Protein AF-A0A9Q3J380-F1 (afdb_monomer_lite)

Foldseek 3Di:
DDDPDDQFDFDWDACQPPPPDDDDPVPDDRTDDRDGRHDDDPDPDDPDDDDDCVVCVPDDDDPDPDDDDPDPDPPDDDPDDDDDDFDDDPNDTDDD

Sequence (96 aa):
MEPDFKDGDQVLVSTLNFSNLKGPKNMRDSFVGPFTIIKLIVSLVKPYSQTEEDKFPSKRKNPTPPEIVEVEDSLGPVKKKIKARKIRLNGKDQRQ

Organism: NCBI:txid1389203

Secondary structure (DSSP, 8-state):
------TT-EEEEE-TT-TT--S-GGGS-SEEEEEE-----S--S-------GGG-TT-PPPPPPPP--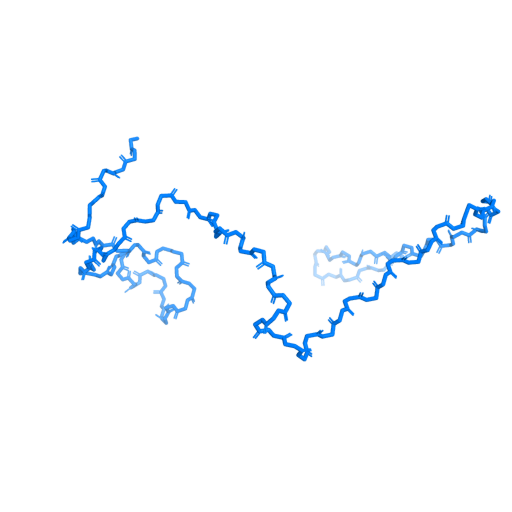-------------PPP--EETTEE---

Structure (mmCIF, N/CA/C/O backbone):
data_AF-A0A9Q3J380-F1
#
_entry.id   AF-A0A9Q3J380-F1
#
loop_
_atom_site.group_PDB
_atom_site.id
_atom_site.type_symbol
_atom_site.label_atom_id
_atom_site.label_alt_id
_atom_site.label_comp_id
_atom_site.label_asym_id
_atom_site.label_entity_id
_atom_site.label_seq_id
_atom_site.pdbx_PDB_ins_code
_atom_site.Cartn_x
_atom_site.Cartn_y
_atom_site.Cartn_z
_atom_site.occupancy
_atom_site.B_iso_or_equiv
_atom_site.auth_seq_id
_atom_site.auth_comp_id
_atom_site.auth_asym_id
_atom_site.auth_atom_id
_atom_site.pdbx_PDB_model_num
ATOM 1 N N . MET A 1 1 ? 6.263 18.160 -4.716 1.00 67.75 1 MET A N 1
ATOM 2 C CA . MET A 1 1 ? 5.972 17.830 -6.121 1.00 67.75 1 MET A CA 1
ATOM 3 C C . MET A 1 1 ? 5.338 16.460 -6.091 1.00 67.75 1 MET A C 1
ATOM 5 O O . MET A 1 1 ? 5.996 15.524 -5.653 1.00 67.75 1 MET A O 1
ATOM 9 N N . GLU A 1 2 ? 4.042 16.377 -6.365 1.00 79.56 2 GLU A N 1
ATOM 10 C CA . GLU A 1 2 ? 3.393 15.077 -6.523 1.00 79.56 2 GLU A CA 1
ATOM 11 C C . GLU A 1 2 ? 3.814 14.497 -7.883 1.00 79.56 2 GLU A C 1
ATOM 13 O O . GLU A 1 2 ? 4.016 15.265 -8.823 1.00 79.56 2 GLU A O 1
ATOM 18 N N . PRO A 1 3 ? 4.058 13.185 -7.983 1.00 82.38 3 PRO A N 1
ATOM 19 C CA . PRO A 1 3 ? 4.411 12.547 -9.248 1.00 82.38 3 PRO A CA 1
ATOM 20 C C . PRO A 1 3 ? 3.211 12.480 -10.211 1.00 82.38 3 PRO A C 1
ATOM 22 O O . PRO A 1 3 ? 2.126 12.044 -9.827 1.00 82.38 3 PRO A O 1
ATOM 25 N N . ASP A 1 4 ? 3.434 12.837 -11.478 1.00 89.62 4 ASP A N 1
ATOM 26 C CA . ASP A 1 4 ? 2.426 12.816 -12.551 1.00 89.62 4 ASP A CA 1
ATOM 27 C C . ASP A 1 4 ? 2.261 11.408 -13.158 1.00 89.62 4 ASP A C 1
ATOM 29 O O . ASP A 1 4 ? 2.664 11.145 -14.294 1.00 89.62 4 ASP A O 1
ATOM 33 N N . PHE A 1 5 ? 1.701 10.475 -12.386 1.00 91.81 5 PHE A N 1
ATOM 34 C CA . PHE A 1 5 ? 1.479 9.093 -12.830 1.00 91.81 5 PHE A CA 1
ATOM 35 C C . PHE A 1 5 ? 0.437 8.968 -13.952 1.00 91.81 5 PHE A C 1
ATOM 37 O O . PHE A 1 5 ? -0.553 9.703 -13.986 1.00 91.81 5 PHE A O 1
ATOM 44 N N . LYS A 1 6 ? 0.617 7.972 -14.828 1.00 92.38 6 LYS A N 1
ATOM 45 C CA . LYS A 1 6 ? -0.313 7.627 -15.912 1.00 92.38 6 LYS A CA 1
ATOM 46 C C . LYS A 1 6 ? -0.665 6.142 -15.925 1.00 92.38 6 LYS A C 1
ATOM 48 O O . LYS A 1 6 ? 0.066 5.292 -15.414 1.00 92.38 6 LYS A O 1
ATOM 53 N N . ASP A 1 7 ? -1.794 5.831 -16.554 1.00 93.88 7 ASP A N 1
ATOM 54 C CA . ASP A 1 7 ? -2.183 4.451 -16.835 1.00 93.88 7 ASP A CA 1
ATOM 55 C C . ASP A 1 7 ? -1.138 3.805 -17.760 1.00 93.88 7 ASP A C 1
ATOM 57 O O . ASP A 1 7 ? -0.764 4.369 -18.788 1.00 93.88 7 ASP A O 1
ATOM 61 N N . GLY A 1 8 ? -0.659 2.623 -17.381 1.00 94.38 8 GLY A N 1
ATOM 62 C CA . GLY A 1 8 ? 0.403 1.891 -18.070 1.00 94.38 8 GLY A CA 1
ATOM 63 C C . GLY A 1 8 ? 1.805 2.078 -17.484 1.00 94.38 8 GLY A C 1
ATOM 64 O O . GLY A 1 8 ? 2.686 1.276 -17.801 1.00 94.38 8 GLY A O 1
ATOM 65 N N . ASP A 1 9 ? 2.022 3.053 -16.596 1.00 95.62 9 ASP A N 1
ATOM 66 C CA . ASP A 1 9 ? 3.340 3.273 -15.994 1.00 95.62 9 ASP A CA 1
ATOM 67 C C . ASP A 1 9 ? 3.754 2.102 -15.093 1.00 95.62 9 ASP A C 1
ATOM 69 O O . ASP A 1 9 ? 2.935 1.524 -14.370 1.00 95.62 9 ASP A O 1
ATOM 73 N N . GLN A 1 10 ? 5.049 1.769 -15.117 1.00 96.00 10 GLN A N 1
ATOM 74 C CA . GLN A 1 10 ? 5.645 0.803 -14.199 1.00 96.00 10 GLN A CA 1
ATOM 75 C C . GLN A 1 10 ? 6.157 1.506 -12.945 1.00 96.00 10 GLN A C 1
ATOM 77 O O . GLN A 1 10 ? 6.989 2.408 -13.016 1.00 96.00 10 GLN A O 1
ATOM 82 N N . VAL A 1 11 ? 5.685 1.057 -11.787 1.00 94.50 11 VAL A N 1
ATOM 83 C CA . VAL A 1 11 ? 6.004 1.650 -10.490 1.00 94.50 11 VAL A CA 1
ATOM 84 C C . VAL A 1 11 ? 6.481 0.611 -9.486 1.00 94.50 11 VAL A C 1
ATOM 86 O O . VAL A 1 11 ? 6.143 -0.572 -9.549 1.00 94.50 11 VAL A O 1
ATOM 89 N N . LEU A 1 12 ? 7.264 1.086 -8.523 1.00 95.00 12 LEU A N 1
ATOM 90 C CA . LEU A 1 12 ? 7.692 0.325 -7.359 1.00 95.00 12 LEU A CA 1
ATOM 91 C C . LEU A 1 12 ? 6.881 0.756 -6.138 1.00 95.00 12 LEU A C 1
ATOM 93 O O . LEU A 1 12 ? 6.687 1.947 -5.900 1.00 95.00 12 LEU A O 1
ATOM 97 N N . VAL A 1 13 ? 6.438 -0.210 -5.336 1.00 91.94 13 VAL A N 1
ATOM 98 C CA . VAL A 1 13 ? 5.676 0.052 -4.111 1.00 91.94 13 VAL A CA 1
ATOM 99 C C . VAL A 1 13 ? 6.589 -0.119 -2.907 1.00 91.94 13 VAL A C 1
ATOM 101 O O . VAL A 1 13 ? 7.240 -1.151 -2.749 1.00 91.94 13 VAL A O 1
ATOM 104 N N . SER A 1 14 ? 6.638 0.898 -2.048 1.00 92.06 14 SER A N 1
ATOM 105 C CA . SER A 1 14 ? 7.453 0.857 -0.835 1.00 92.06 14 SER A CA 1
ATOM 106 C C . SER A 1 14 ? 6.896 -0.137 0.183 1.00 92.06 14 SER A C 1
ATOM 108 O O . SER A 1 14 ? 5.706 -0.126 0.500 1.00 92.06 14 SER A O 1
ATOM 110 N N . THR A 1 15 ? 7.779 -0.949 0.758 1.00 90.88 15 THR A N 1
ATOM 111 C CA . THR A 1 15 ? 7.435 -1.954 1.775 1.00 90.88 15 THR A CA 1
ATOM 112 C C . THR A 1 15 ? 7.518 -1.429 3.208 1.00 90.88 15 THR A C 1
ATOM 114 O O . THR A 1 15 ? 7.208 -2.164 4.148 1.00 90.88 15 THR A O 1
ATOM 117 N N . LEU A 1 16 ? 7.910 -0.164 3.406 1.00 87.19 16 LEU A N 1
ATOM 118 C CA . LEU A 1 16 ? 8.197 0.415 4.727 1.00 87.19 16 LEU A CA 1
ATOM 119 C C . LEU A 1 16 ? 7.043 0.256 5.729 1.00 87.19 16 LEU A C 1
ATOM 121 O O . LEU A 1 16 ? 7.290 0.055 6.921 1.00 87.19 16 LEU A O 1
ATOM 125 N N . ASN A 1 17 ? 5.802 0.307 5.236 1.00 83.62 17 ASN A N 1
ATOM 126 C CA . ASN A 1 17 ? 4.577 0.240 6.037 1.00 83.62 17 ASN A CA 1
ATOM 127 C C . ASN A 1 17 ? 3.863 -1.120 5.967 1.00 83.62 17 ASN A C 1
ATOM 129 O O . ASN A 1 17 ? 2.745 -1.257 6.460 1.00 83.62 17 ASN A O 1
ATOM 133 N N . PHE A 1 18 ? 4.470 -2.139 5.354 1.00 85.69 18 PHE A N 1
ATOM 134 C CA . PHE A 1 18 ? 3.822 -3.440 5.210 1.00 85.69 18 PHE A CA 1
ATOM 135 C C . PHE A 1 18 ? 4.018 -4.274 6.483 1.00 85.69 18 PHE A C 1
ATOM 137 O O . PHE A 1 18 ? 5.087 -4.836 6.737 1.00 85.69 18 PHE A O 1
ATOM 144 N N . SER A 1 19 ? 2.956 -4.393 7.282 1.00 82.00 19 SER A N 1
ATOM 145 C CA . SER A 1 19 ? 2.922 -5.231 8.490 1.00 82.00 19 SER A CA 1
ATOM 146 C C . SER A 1 19 ? 2.818 -6.729 8.184 1.00 82.00 19 SER A C 1
ATOM 148 O O . SER A 1 19 ? 3.229 -7.548 9.001 1.00 82.00 19 SER A O 1
ATOM 150 N N . ASN A 1 20 ? 2.320 -7.082 6.995 1.00 81.88 20 ASN A N 1
ATOM 151 C CA . ASN A 1 20 ? 2.040 -8.466 6.595 1.00 81.88 20 ASN A CA 1
ATOM 152 C C . ASN A 1 20 ? 3.237 -9.186 5.948 1.00 81.88 20 ASN A C 1
ATOM 154 O O . ASN A 1 20 ? 3.135 -10.364 5.614 1.00 81.88 20 ASN A O 1
ATOM 158 N N . LEU A 1 21 ? 4.372 -8.506 5.753 1.00 80.56 21 LEU A N 1
ATOM 159 C CA . LEU A 1 21 ? 5.584 -9.153 5.249 1.00 80.56 21 LEU A CA 1
ATOM 160 C C . LEU A 1 21 ? 6.244 -9.963 6.371 1.00 80.56 21 LEU A C 1
ATOM 162 O O . LEU A 1 21 ? 6.421 -9.472 7.487 1.00 80.56 21 LEU A O 1
ATOM 166 N N . LYS A 1 22 ? 6.620 -11.208 6.078 1.00 79.12 22 LYS A N 1
ATOM 167 C CA . LYS A 1 22 ? 7.332 -12.094 7.010 1.00 79.12 22 LYS A CA 1
ATOM 168 C C . LYS A 1 22 ? 8.819 -11.710 7.087 1.00 79.12 22 LYS A C 1
ATOM 170 O O . LYS A 1 22 ? 9.377 -11.169 6.140 1.00 79.12 22 LYS A O 1
ATOM 175 N N . GLY A 1 23 ? 9.469 -12.006 8.213 1.00 81.19 23 GLY A N 1
ATOM 176 C CA . GLY A 1 23 ? 10.922 -11.845 8.390 1.00 81.19 23 GLY A CA 1
ATOM 177 C C . GLY A 1 23 ? 11.356 -10.503 9.001 1.00 81.19 23 GLY A C 1
ATOM 178 O O . GLY A 1 23 ? 10.523 -9.626 9.218 1.00 81.19 23 GLY A O 1
ATOM 179 N N . PRO A 1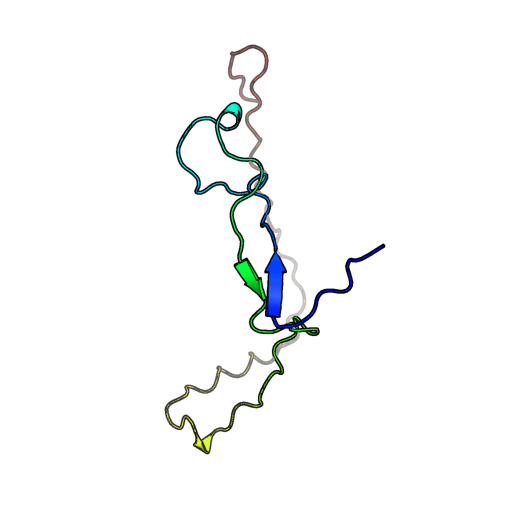 24 ? 12.645 -10.335 9.333 1.00 81.94 24 PRO A N 1
ATOM 180 C CA . PRO A 1 24 ? 13.164 -9.137 9.992 1.00 81.94 24 PRO A CA 1
ATOM 181 C C . PRO A 1 24 ? 13.135 -7.914 9.065 1.00 81.94 24 PRO A C 1
ATOM 183 O O . PRO A 1 24 ? 13.483 -8.009 7.893 1.00 81.94 24 PRO A O 1
ATOM 186 N N . LYS A 1 25 ? 12.752 -6.748 9.605 1.00 77.12 25 LYS A N 1
ATOM 187 C CA . LYS A 1 25 ? 12.566 -5.493 8.848 1.00 77.12 25 LYS A CA 1
ATOM 188 C C . LYS A 1 25 ? 13.799 -5.088 8.026 1.00 77.12 25 LYS A C 1
ATOM 190 O O . LYS A 1 25 ? 13.643 -4.576 6.928 1.00 77.12 25 LYS A O 1
ATOM 195 N N . ASN A 1 26 ? 14.995 -5.372 8.540 1.00 78.88 26 ASN A N 1
ATOM 196 C CA . ASN A 1 26 ? 16.272 -4.951 7.953 1.00 78.88 26 ASN A CA 1
ATOM 197 C C . ASN A 1 26 ? 16.728 -5.804 6.756 1.00 78.88 26 ASN A C 1
ATOM 199 O O . ASN A 1 26 ? 17.704 -5.447 6.111 1.00 78.88 26 ASN A O 1
ATOM 203 N N . MET A 1 27 ? 16.063 -6.930 6.484 1.00 81.31 27 MET A N 1
ATOM 204 C CA . MET A 1 27 ? 16.359 -7.801 5.335 1.00 81.31 27 MET A CA 1
ATOM 205 C C . MET A 1 27 ? 15.267 -7.764 4.264 1.00 81.31 27 MET A C 1
ATOM 207 O O . MET A 1 27 ? 15.308 -8.539 3.315 1.00 81.31 27 MET A O 1
ATOM 211 N N . ARG A 1 28 ? 14.242 -6.930 4.444 1.00 84.38 28 ARG A N 1
ATOM 212 C CA . ARG A 1 28 ? 13.182 -6.784 3.449 1.00 84.38 28 ARG A CA 1
ATOM 213 C C . ARG A 1 28 ? 13.646 -5.781 2.407 1.00 84.38 28 ARG A C 1
ATOM 215 O O . ARG A 1 28 ? 14.178 -4.734 2.773 1.00 84.38 28 ARG A O 1
ATOM 222 N N . ASP A 1 29 ? 13.378 -6.074 1.143 1.00 89.31 29 ASP A N 1
ATOM 223 C CA . ASP A 1 29 ? 13.589 -5.103 0.077 1.00 89.31 29 ASP A CA 1
ATOM 224 C C . ASP A 1 29 ? 12.753 -3.856 0.357 1.00 89.31 29 ASP A C 1
ATOM 226 O O . ASP A 1 29 ? 11.566 -3.957 0.677 1.00 89.31 29 ASP A O 1
ATOM 230 N N . SER A 1 30 ? 13.363 -2.675 0.235 1.00 90.94 30 SER A N 1
ATOM 231 C CA . SER A 1 30 ? 12.691 -1.388 0.475 1.00 90.94 30 SER A CA 1
ATOM 232 C C . SER A 1 30 ? 11.510 -1.150 -0.471 1.00 90.94 30 SER A C 1
ATOM 234 O O . SER A 1 30 ? 10.599 -0.378 -0.156 1.00 90.94 30 SER A O 1
ATOM 236 N N . PHE A 1 31 ? 11.523 -1.824 -1.621 1.00 93.88 31 PHE A N 1
ATOM 237 C CA . PHE A 1 31 ? 10.529 -1.723 -2.674 1.00 93.88 31 PHE A CA 1
ATOM 238 C C . PHE A 1 31 ? 10.233 -3.095 -3.277 1.00 93.88 31 PHE A C 1
ATOM 240 O O . PHE A 1 31 ? 11.113 -3.946 -3.354 1.00 93.88 31 PHE A O 1
ATOM 247 N N . VAL A 1 32 ? 8.999 -3.282 -3.736 1.00 92.12 32 VAL A N 1
ATOM 248 C CA . VAL A 1 32 ? 8.551 -4.466 -4.481 1.00 92.12 32 VAL A CA 1
ATOM 249 C C . VAL A 1 32 ? 7.897 -3.996 -5.779 1.00 92.12 32 VAL A C 1
ATOM 251 O O . VAL A 1 32 ? 7.283 -2.927 -5.811 1.00 92.12 32 VAL A O 1
ATOM 254 N N . GLY A 1 33 ? 8.016 -4.783 -6.845 1.00 87.31 33 GLY A N 1
ATOM 255 C CA . GLY A 1 33 ? 7.510 -4.442 -8.179 1.00 87.31 33 GLY A CA 1
ATOM 256 C C . GLY A 1 33 ? 8.637 -4.422 -9.205 1.00 87.31 33 GLY A C 1
ATOM 257 O O . GLY A 1 33 ? 9.803 -4.428 -8.820 1.00 87.31 33 GLY A O 1
ATOM 258 N N . PRO A 1 34 ? 8.308 -4.473 -10.501 1.00 92.75 34 PRO A N 1
ATOM 259 C CA . PRO A 1 34 ? 7.465 -3.464 -11.140 1.00 92.75 34 PRO A CA 1
ATOM 260 C C . PRO A 1 34 ? 5.983 -3.840 -11.194 1.00 92.75 34 PRO A C 1
ATOM 262 O O . PRO A 1 34 ? 5.615 -4.947 -11.577 1.00 92.75 34 PRO A O 1
ATOM 265 N N . PHE A 1 35 ? 5.127 -2.889 -10.840 1.00 95.44 35 PHE A N 1
ATOM 266 C CA . PHE A 1 35 ? 3.680 -2.983 -11.000 1.00 95.44 35 PHE A CA 1
ATOM 267 C C . PHE A 1 35 ? 3.215 -2.007 -12.069 1.00 95.44 35 PHE A C 1
ATOM 269 O O . PHE A 1 35 ? 3.683 -0.876 -12.106 1.00 95.44 35 PHE A O 1
ATOM 276 N N . THR A 1 36 ? 2.269 -2.422 -12.904 1.00 96.50 36 THR A N 1
ATOM 277 C CA . THR A 1 36 ? 1.654 -1.539 -13.898 1.00 96.50 36 THR A CA 1
ATOM 278 C C . THR A 1 36 ? 0.439 -0.839 -13.304 1.00 96.50 36 THR A C 1
ATOM 280 O O . THR A 1 36 ? -0.438 -1.490 -12.730 1.00 96.50 36 THR A O 1
ATOM 283 N N . ILE A 1 37 ? 0.355 0.479 -13.466 1.00 93.75 37 ILE A N 1
ATOM 284 C CA . ILE A 1 37 ? -0.847 1.240 -13.116 1.00 93.75 37 ILE A CA 1
ATOM 285 C C . ILE A 1 37 ? -1.950 0.890 -14.117 1.00 93.75 37 ILE A C 1
ATOM 287 O O . ILE A 1 37 ? -1.856 1.214 -15.294 1.00 93.75 37 ILE A O 1
ATOM 291 N N . ILE A 1 38 ? -3.002 0.209 -13.660 1.00 93.25 38 ILE A N 1
ATOM 292 C CA . ILE A 1 38 ? -4.127 -0.183 -14.529 1.00 93.25 38 ILE A CA 1
ATOM 293 C C . ILE A 1 38 ? -5.102 0.985 -14.724 1.00 93.25 38 ILE A C 1
ATOM 295 O O . ILE A 1 38 ? -5.671 1.135 -15.802 1.00 93.25 38 ILE A O 1
ATOM 299 N N . LYS A 1 39 ? -5.342 1.766 -13.664 1.00 91.12 39 LYS A N 1
ATOM 300 C CA . LYS A 1 39 ? -6.286 2.885 -13.674 1.00 91.12 39 LYS A CA 1
ATOM 301 C C . LYS A 1 39 ? -6.007 3.874 -12.547 1.00 91.12 39 LYS A C 1
ATOM 303 O O . LYS A 1 39 ? -6.048 3.496 -11.374 1.00 91.12 39 LYS A O 1
ATOM 308 N N . LEU A 1 40 ? -5.837 5.142 -12.891 1.00 86.25 40 LEU A N 1
ATOM 309 C CA . LEU A 1 40 ? -5.746 6.244 -11.942 1.00 86.25 40 LEU A CA 1
ATOM 310 C C . LEU A 1 40 ? -7.152 6.735 -11.553 1.00 86.25 40 LEU A C 1
ATOM 312 O O . LEU A 1 40 ? -7.952 7.145 -12.395 1.00 86.25 40 LEU A O 1
ATOM 316 N N . ILE A 1 41 ? -7.485 6.673 -10.260 1.00 82.50 41 ILE A N 1
ATOM 317 C CA . ILE A 1 41 ? -8.783 7.122 -9.732 1.00 82.50 41 ILE A CA 1
ATOM 318 C C . ILE A 1 41 ? -8.565 8.426 -8.961 1.00 82.50 41 ILE A C 1
ATOM 320 O O . ILE A 1 41 ? -8.024 8.413 -7.861 1.00 82.50 41 ILE A O 1
ATOM 324 N N . VAL A 1 42 ? -9.009 9.549 -9.532 1.00 72.81 42 VAL A N 1
ATOM 325 C CA . VAL A 1 42 ? -8.809 10.903 -8.968 1.00 72.81 42 VAL A CA 1
ATOM 326 C C . VAL A 1 42 ? -9.781 11.221 -7.814 1.00 72.81 42 VAL A C 1
ATOM 328 O O . VAL A 1 42 ? -9.574 12.170 -7.067 1.00 72.81 42 VAL A O 1
ATOM 331 N N . SER A 1 43 ? -10.829 10.413 -7.605 1.00 71.62 43 SER A N 1
ATOM 332 C CA . SER A 1 43 ? -11.797 10.604 -6.514 1.00 71.62 43 SER A CA 1
ATOM 333 C C . SER A 1 43 ? -11.903 9.363 -5.627 1.00 71.62 43 SER A C 1
ATOM 335 O O . SER A 1 43 ? -12.392 8.318 -6.054 1.00 71.62 43 SER A O 1
ATOM 337 N N . LEU A 1 44 ? -11.489 9.493 -4.362 1.00 67.88 44 LEU A N 1
ATOM 338 C CA . LEU A 1 44 ? -11.714 8.486 -3.312 1.00 67.88 44 LEU A CA 1
ATOM 339 C C . LEU A 1 44 ? -13.177 8.446 -2.837 1.00 67.88 44 LEU A C 1
ATOM 341 O O . LEU A 1 44 ? -13.568 7.538 -2.099 1.00 67.88 44 LEU A O 1
ATOM 345 N N . VAL A 1 45 ? -13.997 9.414 -3.254 1.00 74.06 45 VAL A N 1
ATOM 346 C CA . VAL A 1 45 ? -15.427 9.420 -2.961 1.00 74.06 45 VAL A CA 1
ATOM 347 C C . VAL A 1 45 ? -16.103 8.477 -3.942 1.00 74.06 45 VAL A C 1
ATOM 349 O O . VAL A 1 45 ? -16.247 8.777 -5.128 1.00 74.06 45 VAL A O 1
ATOM 352 N N . LYS A 1 46 ? -16.543 7.322 -3.436 1.00 73.62 46 LYS A N 1
ATOM 353 C CA . LYS A 1 46 ? -17.472 6.473 -4.181 1.00 73.62 46 LYS A CA 1
ATOM 354 C C . LYS A 1 46 ? -18.738 7.296 -4.443 1.00 73.62 46 LYS A C 1
ATOM 356 O O . LYS A 1 46 ? -19.314 7.786 -3.469 1.00 73.62 46 LYS A O 1
ATOM 361 N N . PRO A 1 47 ? -19.185 7.459 -5.701 1.00 72.00 47 PRO A N 1
ATOM 362 C CA . PRO A 1 47 ? -20.448 8.132 -5.961 1.00 72.00 47 PRO A CA 1
ATOM 363 C C . PRO A 1 47 ? -21.555 7.343 -5.259 1.00 72.00 47 PRO A C 1
ATOM 365 O O . PRO A 1 47 ? -21.710 6.140 -5.483 1.00 72.00 47 PRO A O 1
ATOM 368 N N . TYR A 1 48 ? -22.284 7.999 -4.357 1.00 69.00 48 TYR A N 1
ATOM 369 C CA . TYR A 1 48 ? -23.415 7.374 -3.686 1.00 69.00 48 TYR A CA 1
ATOM 370 C C . TYR A 1 48 ? -24.566 7.268 -4.689 1.00 69.00 48 TYR A C 1
ATOM 372 O O . TYR A 1 48 ? -25.158 8.275 -5.067 1.00 69.00 48 TYR A O 1
ATOM 380 N N . SER A 1 49 ? -24.871 6.055 -5.149 1.00 74.06 49 SER A N 1
ATOM 381 C CA . SER A 1 49 ? -26.087 5.799 -5.922 1.00 74.06 49 SER A CA 1
ATOM 382 C C . SER A 1 49 ? -27.290 5.794 -4.980 1.00 74.06 49 SER A C 1
ATOM 384 O O . SER A 1 49 ? -27.250 5.124 -3.943 1.00 74.06 49 SER A O 1
ATOM 386 N N . GLN A 1 50 ? -28.365 6.499 -5.344 1.00 75.38 50 GLN A N 1
ATOM 387 C CA . GLN A 1 50 ? -29.636 6.413 -4.623 1.00 75.38 50 GLN A CA 1
ATOM 388 C C . GLN A 1 50 ? -30.106 4.952 -4.556 1.00 75.38 50 GLN A C 1
ATOM 390 O O . GLN A 1 50 ? -29.838 4.148 -5.451 1.00 75.38 50 GLN A O 1
ATOM 395 N N . THR A 1 51 ? -30.770 4.583 -3.460 1.00 70.06 51 THR A N 1
ATOM 396 C CA . THR A 1 51 ? -31.362 3.247 -3.350 1.00 70.06 51 THR A CA 1
ATOM 397 C C . THR A 1 51 ? -32.610 3.208 -4.226 1.00 70.06 51 THR A C 1
ATOM 399 O O . THR A 1 51 ? -33.626 3.779 -3.853 1.00 70.06 51 THR A O 1
ATOM 402 N N . GLU A 1 52 ? -32.536 2.533 -5.371 1.00 76.12 52 GLU A N 1
ATOM 403 C CA . GLU A 1 52 ? -33.721 2.189 -6.162 1.00 76.12 52 GLU A CA 1
ATOM 404 C C . GLU A 1 52 ? -34.512 1.103 -5.420 1.00 76.12 52 GLU A C 1
ATOM 406 O O . GLU A 1 52 ? -34.002 -0.005 -5.211 1.00 76.12 52 GLU A O 1
ATOM 411 N N . GLU A 1 53 ? -35.735 1.426 -4.980 1.00 71.94 53 GLU A N 1
ATOM 412 C CA . GLU A 1 53 ? -36.612 0.475 -4.275 1.00 71.94 53 GLU A CA 1
ATOM 413 C C . GLU A 1 53 ? -36.959 -0.729 -5.173 1.00 71.94 53 GLU A C 1
ATOM 415 O O . GLU A 1 53 ? -36.981 -1.865 -4.698 1.00 71.94 53 GLU A O 1
ATOM 420 N N . ASP A 1 54 ? -37.097 -0.503 -6.483 1.00 72.75 54 ASP A N 1
ATOM 421 C CA . ASP A 1 54 ? -37.477 -1.526 -7.468 1.00 72.75 54 ASP A CA 1
ATOM 422 C C . ASP A 1 54 ? -36.412 -2.613 -7.658 1.00 72.75 54 ASP A C 1
ATOM 424 O O . ASP A 1 54 ? -36.717 -3.765 -7.968 1.00 72.75 54 ASP A O 1
ATOM 428 N N . LYS A 1 55 ? -35.138 -2.2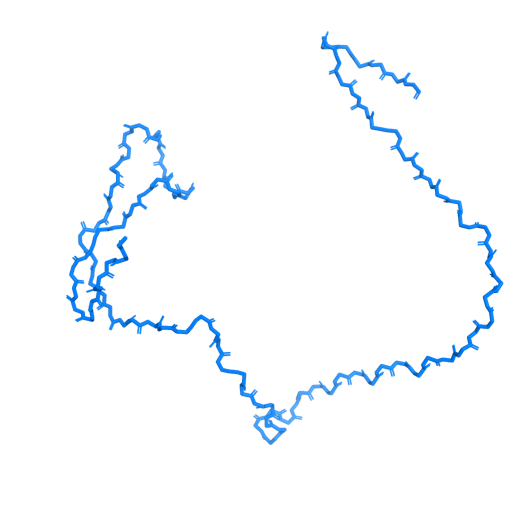69 -7.445 1.00 78.12 55 LYS A N 1
ATOM 429 C CA . LYS A 1 55 ? -34.011 -3.179 -7.681 1.00 78.12 55 LYS A CA 1
ATOM 430 C C . LYS A 1 55 ? -33.809 -4.183 -6.549 1.00 78.12 55 LYS A C 1
ATOM 432 O O . LYS A 1 55 ? -33.213 -5.239 -6.755 1.00 78.12 55 LYS A O 1
ATOM 437 N N . PHE A 1 56 ? -34.289 -3.858 -5.350 1.00 75.31 56 PHE A N 1
ATOM 438 C CA . PHE A 1 56 ? -34.143 -4.691 -4.159 1.00 75.31 56 PHE A CA 1
ATOM 439 C C . PHE A 1 56 ? -35.444 -4.690 -3.339 1.00 75.31 56 PHE A C 1
ATOM 441 O O . PHE A 1 56 ? -35.473 -4.140 -2.237 1.00 75.31 56 PHE A O 1
ATOM 448 N N . PRO A 1 57 ? -36.510 -5.350 -3.825 1.00 73.25 57 PRO A N 1
ATOM 449 C CA . PRO A 1 57 ? -37.836 -5.307 -3.199 1.00 73.25 57 PRO A CA 1
ATOM 450 C C . PRO A 1 57 ? -37.873 -5.928 -1.793 1.00 73.25 57 PRO A C 1
ATOM 452 O O . PRO A 1 57 ? -38.735 -5.606 -0.982 1.00 73.25 57 PRO A O 1
ATOM 455 N N . SER A 1 58 ? -36.918 -6.802 -1.459 1.00 79.31 58 SER A N 1
ATOM 456 C CA . SER A 1 58 ? -36.805 -7.434 -0.134 1.00 79.31 58 SER A CA 1
ATOM 457 C C . SER A 1 58 ? -36.022 -6.603 0.890 1.00 79.31 58 SER A C 1
ATOM 459 O O . SER A 1 58 ? -35.748 -7.077 1.996 1.00 79.31 58 SER A O 1
ATOM 461 N N . LYS A 1 59 ? -35.596 -5.385 0.536 1.00 75.31 59 LYS A N 1
ATOM 462 C CA . LYS A 1 59 ? -34.804 -4.535 1.426 1.00 75.31 59 LYS A CA 1
ATOM 463 C C . LYS A 1 59 ? -35.708 -4.023 2.549 1.00 75.31 59 LYS A C 1
ATOM 465 O O . LYS A 1 59 ? -36.667 -3.293 2.316 1.00 75.31 59 LYS A O 1
ATOM 470 N N . ARG A 1 60 ? -35.413 -4.424 3.787 1.00 73.44 60 ARG A N 1
ATOM 471 C CA . ARG A 1 60 ? -36.141 -3.940 4.968 1.00 73.44 60 ARG A CA 1
ATOM 472 C C . ARG A 1 60 ? -35.955 -2.425 5.058 1.00 73.44 60 ARG A C 1
ATOM 474 O O . ARG A 1 60 ? -34.817 -1.959 5.094 1.00 73.44 60 ARG A O 1
ATOM 481 N N . LYS A 1 61 ? -37.056 -1.669 5.079 1.00 76.00 61 LYS A N 1
ATOM 482 C CA . LYS A 1 61 ? -37.009 -0.229 5.351 1.00 76.00 61 LYS A CA 1
ATOM 483 C C . LYS A 1 61 ? -36.454 -0.051 6.766 1.00 76.00 61 LYS A C 1
ATOM 485 O O . LYS A 1 61 ? -36.867 -0.766 7.681 1.00 76.00 61 LYS A O 1
ATOM 490 N N . ASN A 1 62 ? -35.471 0.835 6.927 1.00 76.88 62 ASN A N 1
ATOM 491 C CA . ASN A 1 62 ? -34.974 1.167 8.259 1.00 76.88 62 ASN A CA 1
ATOM 492 C C . ASN A 1 62 ? -36.157 1.683 9.090 1.00 76.88 62 ASN A C 1
ATOM 494 O O . ASN A 1 62 ? -36.988 2.414 8.543 1.00 76.88 62 ASN A O 1
ATOM 498 N N . PRO A 1 63 ? -36.264 1.304 10.373 1.00 78.00 63 PRO A N 1
ATOM 499 C CA . PRO A 1 63 ? -37.314 1.833 11.225 1.00 78.00 63 PRO A CA 1
ATOM 500 C C . PRO A 1 63 ? -37.192 3.357 11.277 1.00 78.00 63 PRO A C 1
ATOM 502 O O . PRO A 1 63 ? -36.084 3.891 11.392 1.00 78.00 63 PRO A O 1
ATOM 505 N N . THR A 1 64 ? -38.323 4.050 11.161 1.00 78.25 64 THR A N 1
ATOM 506 C CA . THR A 1 64 ? -38.381 5.502 11.330 1.00 78.25 64 THR A CA 1
ATOM 507 C C . THR A 1 64 ? -37.788 5.854 12.698 1.00 78.25 64 THR A C 1
ATOM 509 O O . THR A 1 64 ? -38.128 5.180 13.677 1.00 78.25 64 THR A O 1
ATOM 512 N N . PRO A 1 65 ? -36.887 6.851 12.798 1.00 81.62 65 PRO A N 1
ATOM 513 C CA . PRO A 1 65 ? -36.399 7.311 14.091 1.00 81.62 65 PRO A CA 1
ATOM 514 C C . PRO A 1 65 ? -37.581 7.658 15.008 1.00 81.62 65 PRO A C 1
ATOM 516 O O . PRO A 1 65 ? -38.567 8.214 14.516 1.00 81.62 65 PRO A O 1
ATOM 519 N N . PRO A 1 66 ? -37.519 7.321 16.307 1.00 79.31 66 PRO A N 1
ATOM 520 C CA . PRO A 1 66 ? -38.578 7.686 17.236 1.00 79.31 66 PRO A CA 1
ATOM 521 C C . PRO A 1 66 ? -38.716 9.210 17.293 1.00 79.31 66 PRO A C 1
ATOM 523 O O . PRO A 1 66 ? -37.717 9.931 17.326 1.00 79.31 66 PRO A O 1
ATOM 526 N N . GLU A 1 67 ? -39.960 9.680 17.295 1.00 80.25 67 GLU A N 1
ATOM 527 C CA . GLU A 1 67 ? -40.301 11.083 17.503 1.00 80.25 67 GLU A CA 1
ATOM 528 C C . GLU A 1 67 ? -39.763 11.510 18.875 1.00 80.25 67 GLU A C 1
ATOM 530 O O . GLU A 1 67 ? -40.056 10.881 19.896 1.00 80.25 67 GLU A O 1
ATOM 535 N N . ILE A 1 68 ? -38.886 12.515 18.893 1.00 73.50 68 ILE A N 1
ATOM 536 C CA . ILE A 1 68 ? -38.292 13.018 20.131 1.00 73.50 68 ILE A CA 1
ATOM 537 C C . ILE A 1 68 ? -39.399 13.774 20.862 1.00 73.50 68 ILE A C 1
ATOM 539 O O . ILE A 1 68 ? -39.703 14.914 20.531 1.00 73.50 68 ILE A O 1
ATOM 543 N N . VAL A 1 69 ? -40.020 13.120 21.838 1.00 70.81 69 VAL A N 1
ATOM 544 C CA . VAL A 1 69 ? -40.881 13.796 22.806 1.00 70.81 69 VAL A CA 1
ATOM 545 C C . VAL A 1 69 ? -39.964 14.600 23.725 1.00 70.81 69 VAL A C 1
ATOM 547 O O . VAL A 1 69 ? -39.044 14.032 24.318 1.00 70.81 69 VAL A O 1
ATOM 550 N N . GLU A 1 70 ? -40.183 15.910 23.826 1.00 69.25 70 GLU A N 1
ATOM 551 C CA . GLU A 1 70 ? -39.510 16.768 24.805 1.00 69.25 70 GLU A CA 1
ATOM 552 C C . GLU A 1 70 ? -39.923 16.314 26.215 1.00 69.25 70 GLU A C 1
ATOM 554 O O . GLU A 1 70 ? -40.988 16.657 26.722 1.00 69.25 70 GLU A O 1
ATOM 559 N N . VAL A 1 71 ? -39.112 15.453 26.829 1.00 64.25 71 VAL A N 1
ATOM 560 C CA . VAL A 1 71 ? -39.262 15.056 28.230 1.00 64.25 71 VAL A CA 1
ATOM 561 C C . VAL A 1 71 ? -38.535 16.100 29.065 1.00 64.25 71 VAL A C 1
ATOM 563 O O . VAL A 1 71 ? -37.329 16.269 28.907 1.00 64.25 71 VAL A O 1
ATOM 566 N N . GLU A 1 72 ? -39.258 16.799 29.942 1.00 64.69 72 GLU A N 1
ATOM 567 C CA . GLU A 1 72 ? -38.663 17.743 30.888 1.00 64.69 72 GLU A CA 1
ATOM 568 C C . GLU A 1 72 ? -37.553 17.065 31.710 1.00 64.69 72 GLU A C 1
ATOM 570 O O . GLU A 1 72 ? -37.754 16.032 32.362 1.00 64.69 72 GLU A O 1
ATOM 575 N N . ASP A 1 73 ? -36.365 17.668 31.660 1.00 57.22 73 ASP A N 1
ATOM 576 C CA . ASP A 1 73 ? -35.129 17.192 32.272 1.00 57.22 73 ASP A CA 1
ATOM 577 C C . ASP A 1 73 ? -35.191 17.216 33.809 1.00 57.22 73 ASP A C 1
ATOM 579 O O . ASP A 1 73 ? -34.597 18.067 34.476 1.00 57.22 73 ASP A O 1
ATOM 583 N N . SER A 1 74 ? -35.837 16.224 34.424 1.00 61.03 74 SER A N 1
ATOM 584 C CA . SER A 1 74 ? -35.488 15.862 35.800 1.00 61.03 74 SER A CA 1
ATOM 585 C C . SER A 1 74 ? -34.172 15.078 35.780 1.00 61.03 74 SER A C 1
ATOM 587 O O . SER A 1 74 ? -34.124 13.856 35.640 1.00 61.03 74 SER A O 1
ATOM 589 N N . LEU A 1 75 ? -33.065 15.820 35.874 1.00 57.00 75 LEU A N 1
ATOM 590 C CA . LEU A 1 75 ? -31.707 15.291 35.998 1.00 57.00 75 LEU A CA 1
ATOM 591 C C . LEU A 1 75 ? -31.582 14.432 37.266 1.00 57.00 75 LEU A C 1
ATOM 593 O O . LEU A 1 75 ? -31.153 14.891 38.326 1.00 57.00 75 LEU A O 1
ATOM 597 N N . GLY A 1 76 ? -31.933 13.152 37.161 1.00 61.09 76 GLY A N 1
ATOM 598 C CA . GLY A 1 76 ? -31.562 12.155 38.154 1.00 61.09 76 GLY A CA 1
ATOM 599 C C . GLY A 1 76 ? -30.032 12.104 38.292 1.00 61.09 76 GLY A C 1
ATOM 600 O O . GLY A 1 76 ? -29.318 12.226 37.291 1.00 61.09 76 GLY A O 1
ATOM 601 N N . PRO A 1 77 ? -29.476 11.930 39.506 1.00 63.78 77 PRO A N 1
ATOM 602 C CA . PRO A 1 77 ? -28.035 12.002 39.714 1.00 63.78 77 PRO A CA 1
ATOM 603 C C . PRO A 1 77 ? -27.316 10.845 39.007 1.00 63.78 77 PRO A C 1
ATOM 605 O O . PRO A 1 77 ? -27.260 9.713 39.497 1.00 63.78 77 PRO A O 1
ATOM 608 N N . VAL A 1 78 ? -26.708 11.142 37.855 1.00 60.22 78 VAL A N 1
ATOM 609 C CA . VAL A 1 78 ? -25.819 10.221 37.141 1.00 60.22 78 VAL A CA 1
ATOM 610 C C . VAL A 1 78 ? -24.545 10.039 37.964 1.00 60.22 78 VAL A C 1
ATOM 612 O O . VAL A 1 78 ? -23.636 10.872 37.959 1.00 60.22 78 VAL A O 1
ATOM 615 N N . LYS A 1 79 ? -24.455 8.918 38.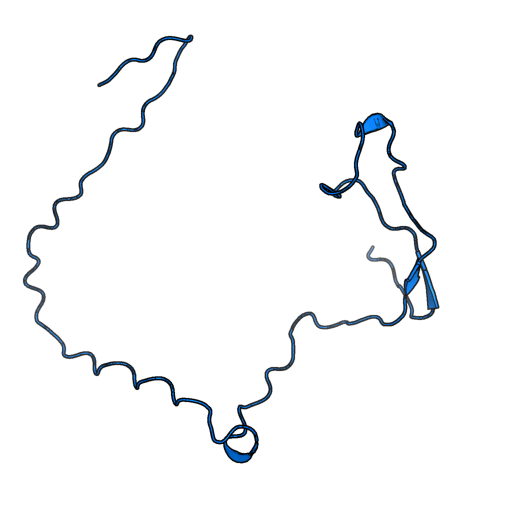685 1.00 62.44 79 LYS A N 1
ATOM 616 C CA . LYS A 1 79 ? -23.240 8.525 39.412 1.00 62.44 79 LYS A CA 1
ATOM 617 C C . LYS A 1 79 ? -22.156 8.111 38.412 1.00 62.44 79 LYS A C 1
ATOM 619 O O . LYS A 1 79 ? -22.112 6.964 37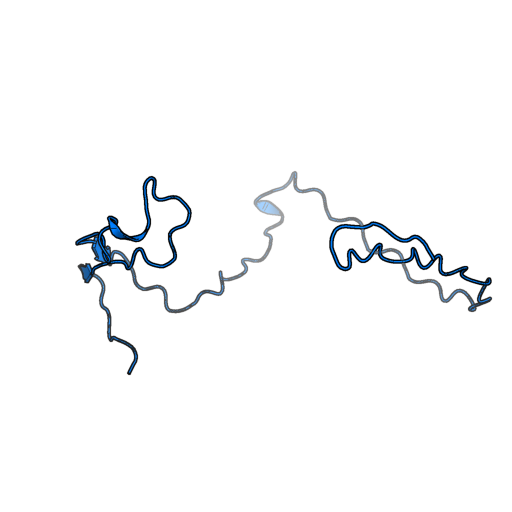.967 1.00 62.44 79 LYS A O 1
ATOM 624 N N . LYS A 1 80 ? -21.249 9.031 38.073 1.00 64.69 80 LYS A N 1
ATOM 625 C CA . LYS A 1 80 ? -20.036 8.725 37.298 1.00 64.69 80 LYS A CA 1
ATOM 626 C C . LYS A 1 80 ? -19.132 7.800 38.124 1.00 64.69 80 LYS A C 1
ATOM 628 O O . LYS A 1 80 ? -18.530 8.228 39.103 1.00 64.69 80 LYS A O 1
ATOM 633 N N . LYS A 1 81 ? -19.019 6.525 37.740 1.00 62.56 81 LYS A N 1
ATOM 634 C CA . LYS A 1 81 ? -18.023 5.604 38.313 1.00 62.56 81 LYS A CA 1
ATOM 635 C C . LYS A 1 81 ? -16.701 5.773 37.563 1.00 62.56 81 LYS A C 1
ATOM 637 O O . LYS A 1 81 ? -16.481 5.127 36.542 1.00 62.56 81 LYS A O 1
ATOM 642 N N . ILE A 1 82 ? -15.825 6.644 38.057 1.00 65.06 82 ILE A N 1
ATOM 643 C CA . ILE A 1 82 ? -14.445 6.737 37.565 1.00 65.06 82 ILE A CA 1
ATOM 644 C C . ILE A 1 82 ? -13.681 5.531 38.125 1.00 65.06 82 ILE A C 1
ATOM 646 O O . ILE A 1 82 ? -13.513 5.408 39.335 1.00 65.06 82 ILE A O 1
ATOM 650 N N . LYS A 1 83 ? -13.243 4.607 37.262 1.00 64.44 83 LYS A N 1
ATOM 651 C CA . LYS A 1 83 ? -12.292 3.558 37.660 1.00 64.44 83 LYS A CA 1
ATOM 652 C C . LYS A 1 83 ? -10.886 4.152 37.639 1.00 64.44 83 LYS A C 1
ATOM 654 O O . LYS A 1 83 ? -10.443 4.626 36.594 1.00 64.44 83 LYS A O 1
ATOM 659 N N . ALA A 1 84 ? -10.191 4.112 38.775 1.00 66.19 84 ALA A N 1
ATOM 660 C CA . ALA A 1 84 ? -8.797 4.526 38.854 1.00 66.19 84 ALA A CA 1
ATOM 661 C C . ALA A 1 84 ? -7.929 3.665 37.921 1.00 66.19 84 ALA A C 1
ATOM 663 O O . ALA A 1 84 ? -8.044 2.435 37.875 1.00 66.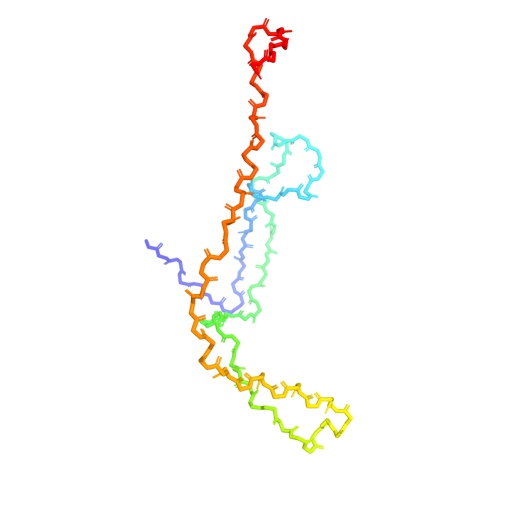19 84 ALA A O 1
ATOM 664 N N . ARG A 1 85 ? -7.062 4.326 37.153 1.00 63.41 85 ARG A N 1
ATOM 665 C CA . ARG A 1 85 ? -6.089 3.670 36.281 1.00 63.41 85 ARG A CA 1
ATOM 666 C C . ARG A 1 85 ? -4.931 3.171 37.142 1.00 63.41 85 ARG A C 1
ATOM 668 O O . ARG A 1 85 ? -4.283 3.954 37.825 1.00 63.41 85 ARG A O 1
ATOM 675 N N . LYS A 1 86 ? -4.651 1.869 37.086 1.00 59.50 86 LYS A N 1
ATOM 676 C CA . LYS A 1 86 ? -3.489 1.262 37.744 1.00 59.50 86 LYS A CA 1
ATOM 677 C C . LYS A 1 86 ? -2.213 1.696 37.014 1.00 59.50 86 LYS A C 1
ATOM 679 O O . LYS A 1 86 ? -2.048 1.369 35.839 1.00 59.50 86 LYS A O 1
ATOM 684 N N . ILE A 1 87 ? -1.340 2.443 37.687 1.00 62.53 87 ILE A N 1
ATOM 685 C CA . ILE A 1 87 ? -0.051 2.897 37.145 1.00 62.53 87 ILE A CA 1
ATOM 686 C C . ILE A 1 87 ? 1.063 2.057 37.774 1.00 62.53 87 ILE A C 1
ATOM 688 O O . ILE A 1 87 ? 1.092 1.851 38.984 1.00 62.53 87 ILE A O 1
ATOM 692 N N . ARG A 1 88 ? 1.968 1.552 36.932 1.00 53.50 88 ARG A N 1
ATOM 693 C CA . ARG A 1 88 ? 3.182 0.840 37.342 1.00 53.50 88 ARG A CA 1
ATOM 694 C C . ARG A 1 88 ? 4.344 1.819 37.364 1.00 53.50 88 ARG A C 1
ATOM 696 O O . ARG A 1 88 ? 4.724 2.321 36.312 1.00 53.50 88 ARG A O 1
ATOM 703 N N . LEU A 1 89 ? 4.918 2.045 38.538 1.00 58.38 89 LEU A N 1
ATOM 704 C CA . LEU A 1 89 ? 6.187 2.747 38.709 1.00 58.38 89 LEU A CA 1
ATOM 705 C C . LEU A 1 89 ? 7.187 1.755 39.308 1.00 58.38 89 LEU A C 1
ATOM 707 O O . LEU A 1 89 ? 6.892 1.081 40.291 1.00 58.38 89 LEU A O 1
ATOM 711 N N . ASN A 1 90 ? 8.349 1.619 38.667 1.00 56.56 90 ASN A N 1
ATOM 712 C CA . ASN A 1 90 ? 9.474 0.798 39.130 1.00 56.56 90 ASN A CA 1
ATOM 713 C C . ASN A 1 90 ? 9.109 -0.657 39.491 1.00 56.56 90 ASN A C 1
ATOM 715 O O . ASN A 1 90 ? 9.525 -1.186 40.520 1.00 56.56 90 ASN A O 1
ATOM 719 N N . GLY A 1 91 ? 8.309 -1.308 38.640 1.00 63.53 91 GLY A N 1
ATOM 720 C CA . GLY A 1 91 ? 8.038 -2.749 38.726 1.00 63.53 91 GLY A CA 1
ATOM 721 C C . GLY A 1 91 ? 7.171 -3.197 39.907 1.00 63.53 91 GLY A C 1
ATOM 722 O O . GLY A 1 91 ? 6.968 -4.398 40.073 1.00 63.53 91 GLY A O 1
ATOM 723 N N . LYS A 1 92 ? 6.630 -2.272 40.709 1.00 62.16 92 LYS A N 1
ATOM 724 C CA . LYS A 1 92 ? 5.728 -2.596 41.820 1.00 62.16 92 LYS A CA 1
ATOM 725 C C . LYS A 1 92 ? 4.362 -1.947 41.607 1.00 62.16 92 LYS A C 1
ATOM 727 O O . LYS A 1 92 ? 4.251 -0.768 41.286 1.00 62.16 92 LYS A O 1
ATOM 732 N N . ASP A 1 93 ? 3.318 -2.756 41.759 1.00 56.47 93 ASP A N 1
ATOM 733 C CA . ASP A 1 93 ? 1.925 -2.335 41.630 1.00 56.47 93 ASP A CA 1
ATOM 734 C C . ASP A 1 93 ? 1.456 -1.700 42.952 1.00 56.47 93 ASP A C 1
ATOM 736 O O . ASP A 1 93 ? 1.344 -2.403 43.955 1.00 56.47 93 ASP A O 1
ATOM 740 N N . GLN A 1 94 ? 1.132 -0.404 42.960 1.00 62.25 94 GLN A N 1
ATOM 741 C CA . GLN A 1 94 ? 0.415 0.232 44.075 1.00 62.25 94 GLN A CA 1
ATOM 742 C C . GLN A 1 94 ? -1.035 0.542 43.676 1.00 62.25 94 GLN A C 1
ATOM 744 O O . GLN A 1 94 ? -1.311 0.951 42.547 1.00 62.25 94 GLN A O 1
ATOM 749 N N . ARG A 1 95 ? -1.974 0.290 44.597 1.00 52.62 95 ARG A N 1
ATOM 750 C CA . ARG A 1 95 ? -3.396 0.650 44.484 1.00 52.62 95 ARG A CA 1
ATOM 751 C C . ARG A 1 95 ? -3.628 1.872 45.378 1.00 52.62 95 ARG A C 1
ATOM 753 O O . ARG A 1 95 ? -3.311 1.783 46.561 1.00 52.62 95 ARG A O 1
ATOM 760 N N . GLN A 1 96 ? -4.125 2.970 44.810 1.00 56.91 96 GLN A N 1
ATOM 761 C CA . GLN A 1 96 ? -4.781 4.037 45.575 1.00 56.91 96 GLN A CA 1
ATOM 762 C C . GLN A 1 96 ? -6.271 3.730 45.675 1.00 56.91 96 GLN A C 1
ATOM 764 O O . GLN A 1 96 ? -6.812 3.182 44.681 1.00 56.91 96 GLN A O 1
#

pLDDT: mean 76.46, std 12.13, range [52.62, 96.5]

Radius of gyration: 27.93 Å; chains: 1; bounding box: 57×30×64 Å